Protein AF-A0A957NN62-F1 (afdb_monomer_lite)

Structure (mmCIF, N/CA/C/O backbone):
data_AF-A0A957NN62-F1
#
_entry.id   AF-A0A957NN62-F1
#
loop_
_atom_site.group_PDB
_atom_site.id
_atom_site.type_symbol
_atom_site.label_atom_id
_atom_site.label_alt_id
_atom_site.label_comp_id
_atom_site.label_asym_id
_atom_site.label_entity_id
_atom_site.label_seq_id
_atom_site.pdbx_PDB_ins_code
_atom_site.Cartn_x
_atom_site.Cartn_y
_atom_site.Cartn_z
_atom_site.occupancy
_atom_site.B_iso_or_equiv
_atom_site.auth_seq_id
_atom_site.auth_comp_id
_atom_site.auth_asym_id
_atom_site.auth_atom_id
_atom_site.pdbx_PDB_model_num
ATOM 1 N N . MET A 1 1 ? 0.627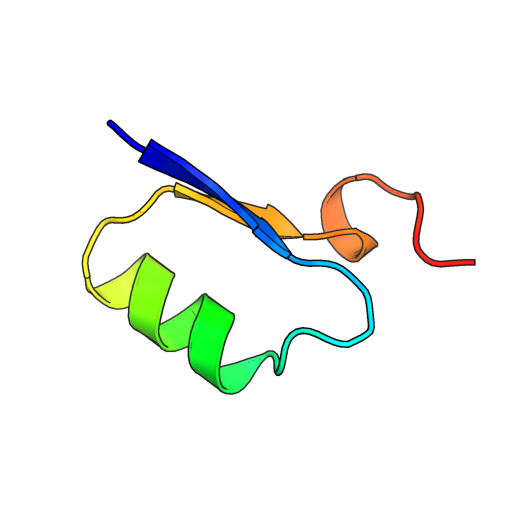 0.487 11.992 1.00 59.09 1 MET A N 1
ATOM 2 C CA . MET A 1 1 ? 0.988 1.103 10.702 1.00 59.09 1 MET A CA 1
ATOM 3 C C . MET A 1 1 ? 1.897 0.120 9.990 1.00 59.09 1 MET A C 1
ATOM 5 O O . MET A 1 1 ? 3.011 -0.083 10.452 1.00 59.09 1 MET A O 1
ATOM 9 N N . ALA A 1 2 ? 1.372 -0.598 9.001 1.00 64.44 2 ALA A N 1
ATOM 10 C CA . ALA A 1 2 ? 2.125 -1.567 8.210 1.00 64.44 2 ALA A CA 1
ATOM 11 C C . ALA A 1 2 ? 2.181 -1.022 6.784 1.00 64.44 2 ALA A C 1
ATOM 13 O O . ALA A 1 2 ? 1.130 -0.701 6.232 1.00 64.44 2 ALA A O 1
ATOM 14 N N . LEU A 1 3 ? 3.393 -0.853 6.256 1.00 70.94 3 LEU A N 1
ATOM 15 C CA . LEU A 1 3 ? 3.621 -0.448 4.874 1.00 70.94 3 LEU A CA 1
ATOM 16 C C . LEU A 1 3 ? 3.730 -1.722 4.042 1.00 70.94 3 LEU A C 1
ATOM 18 O O . LEU A 1 3 ? 4.645 -2.519 4.259 1.00 70.94 3 LEU A O 1
ATOM 22 N N . PHE A 1 4 ? 2.796 -1.920 3.120 1.00 78.81 4 PHE A N 1
ATOM 23 C CA . PHE A 1 4 ? 2.892 -3.002 2.147 1.00 78.81 4 PHE A CA 1
ATOM 24 C C . PHE A 1 4 ? 3.576 -2.479 0.896 1.00 78.81 4 PHE A C 1
ATOM 26 O O . PHE A 1 4 ? 3.209 -1.427 0.381 1.00 78.81 4 PHE A O 1
ATOM 33 N N . TYR A 1 5 ? 4.565 -3.221 0.413 1.00 77.75 5 TYR A N 1
ATOM 34 C CA . TYR A 1 5 ? 5.184 -2.962 -0.876 1.00 77.75 5 TYR A CA 1
ATOM 35 C C . TYR A 1 5 ? 4.633 -3.970 -1.881 1.00 77.75 5 TYR A C 1
ATOM 37 O O . TYR A 1 5 ? 4.806 -5.175 -1.700 1.00 77.75 5 TYR A O 1
ATOM 45 N N . ALA A 1 6 ? 3.924 -3.479 -2.891 1.00 80.12 6 ALA A N 1
ATOM 46 C CA . ALA A 1 6 ? 3.287 -4.285 -3.922 1.00 80.12 6 ALA A CA 1
ATOM 47 C C . ALA A 1 6 ? 4.098 -4.189 -5.223 1.00 80.12 6 ALA A C 1
ATOM 49 O O . ALA A 1 6 ? 4.179 -3.118 -5.825 1.00 80.12 6 ALA A O 1
ATOM 50 N N . ASP A 1 7 ? 4.712 -5.297 -5.643 1.00 79.81 7 ASP A N 1
ATOM 51 C CA . ASP A 1 7 ? 5.405 -5.396 -6.930 1.00 79.81 7 ASP A CA 1
ATOM 52 C C . ASP A 1 7 ? 4.476 -5.783 -8.091 1.00 79.81 7 ASP A C 1
ATOM 54 O O . ASP A 1 7 ? 3.263 -5.893 -7.929 1.00 79.81 7 ASP A O 1
ATOM 58 N N . GLU A 1 8 ? 5.049 -5.974 -9.277 1.00 73.25 8 GLU A N 1
ATOM 59 C CA . GLU A 1 8 ? 4.349 -6.311 -10.522 1.00 73.25 8 GLU A CA 1
ATOM 60 C C . GLU A 1 8 ? 3.520 -7.608 -10.454 1.00 73.25 8 GLU A C 1
ATOM 62 O O . GLU A 1 8 ? 2.533 -7.753 -11.175 1.00 73.25 8 GLU A O 1
ATOM 67 N N . ASN A 1 9 ? 3.861 -8.531 -9.550 1.00 78.50 9 ASN A N 1
ATOM 68 C CA . ASN A 1 9 ? 3.098 -9.760 -9.320 1.00 78.50 9 ASN A CA 1
ATOM 69 C C . ASN A 1 9 ? 1.930 -9.571 -8.350 1.00 78.50 9 ASN A C 1
ATOM 71 O O . ASN A 1 9 ? 1.161 -10.507 -8.111 1.00 78.50 9 ASN A O 1
ATOM 75 N N . PHE A 1 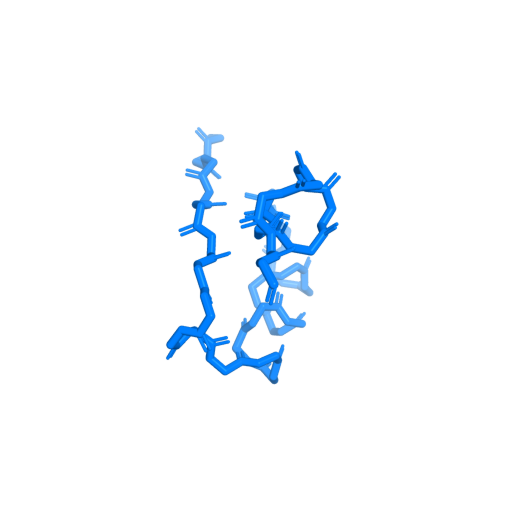10 ? 1.795 -8.385 -7.762 1.00 82.75 10 PHE A N 1
ATOM 76 C CA . PHE A 1 10 ? 0.767 -8.108 -6.783 1.00 82.75 10 PHE A CA 1
ATOM 77 C C . PHE A 1 10 ? -0.496 -7.595 -7.488 1.00 82.75 10 PHE A C 1
ATOM 79 O O . PHE A 1 10 ? -0.484 -6.516 -8.086 1.00 82.75 10 PHE A O 1
ATOM 86 N N . PRO A 1 11 ? -1.621 -8.335 -7.451 1.00 84.19 11 PRO A N 1
ATOM 87 C CA . PRO A 1 11 ? -2.796 -7.943 -8.209 1.00 84.19 11 PRO A CA 1
ATOM 88 C C . PRO A 1 11 ? -3.332 -6.599 -7.715 1.00 84.19 11 PRO A C 1
ATOM 90 O O . PRO A 1 11 ? -3.637 -6.442 -6.531 1.00 84.19 11 PRO A O 1
ATOM 93 N N . ARG A 1 12 ? -3.542 -5.655 -8.638 1.00 83.56 12 ARG A N 1
ATOM 94 C CA . ARG A 1 12 ? -4.147 -4.345 -8.335 1.00 83.56 12 ARG A CA 1
ATOM 95 C C . ARG A 1 12 ? -5.437 -4.424 -7.497 1.00 83.56 12 ARG A C 1
ATOM 97 O O . ARG A 1 12 ? -5.536 -3.649 -6.550 1.00 83.56 12 ARG A O 1
ATOM 104 N N . PRO A 1 13 ? -6.362 -5.388 -7.716 1.00 88.50 13 PRO A N 1
ATOM 105 C CA . PRO A 1 13 ? -7.552 -5.513 -6.870 1.00 88.50 13 PRO A CA 1
ATOM 106 C C . PRO A 1 13 ? -7.228 -5.740 -5.385 1.00 88.50 13 PRO A C 1
ATOM 108 O O . PRO A 1 13 ? -7.956 -5.280 -4.514 1.00 88.50 13 PRO A O 1
ATOM 111 N N . VAL A 1 14 ? -6.121 -6.426 -5.077 1.00 88.50 14 VAL A N 1
ATOM 112 C CA . VAL A 1 14 ? -5.689 -6.670 -3.692 1.00 88.50 14 VAL A CA 1
ATOM 113 C C . VAL A 1 14 ? -5.136 -5.387 -3.069 1.00 88.50 14 VAL A C 1
ATOM 115 O O . VAL A 1 14 ? -5.438 -5.096 -1.915 1.00 88.50 14 VAL A O 1
ATOM 118 N N . VAL A 1 15 ? -4.379 -4.587 -3.829 1.00 86.94 15 VAL A N 1
ATOM 119 C CA . VAL A 1 15 ? -3.905 -3.260 -3.388 1.00 86.94 15 VAL A CA 1
ATOM 120 C C . VAL A 1 15 ? -5.084 -2.353 -3.039 1.00 86.94 15 VAL A C 1
ATOM 122 O O . VAL A 1 15 ? -5.075 -1.698 -1.997 1.00 86.94 15 VAL A O 1
ATOM 125 N N . GLU A 1 16 ? -6.114 -2.333 -3.887 1.00 88.94 16 GLU A N 1
ATOM 126 C CA . GLU A 1 16 ? -7.312 -1.519 -3.674 1.00 88.94 16 GLU A CA 1
ATOM 127 C C . GLU A 1 16 ? -8.069 -1.926 -2.404 1.00 88.94 16 GLU A C 1
ATOM 129 O O . GLU A 1 16 ? -8.452 -1.065 -1.610 1.00 88.94 16 GLU A O 1
ATOM 134 N N . GLU A 1 17 ? -8.239 -3.227 -2.167 1.00 91.69 17 GLU A N 1
ATOM 135 C CA . GLU A 1 17 ? -8.898 -3.727 -0.958 1.00 91.69 17 GLU A CA 1
ATOM 136 C C . GLU A 1 17 ? -8.072 -3.444 0.306 1.00 91.69 17 GLU A C 1
ATOM 138 O O . GLU A 1 17 ? -8.621 -3.006 1.317 1.00 91.69 17 GLU A O 1
ATOM 143 N N . LEU A 1 18 ? -6.745 -3.589 0.256 1.00 89.00 18 LEU A N 1
ATOM 144 C CA . LEU A 1 18 ? -5.868 -3.231 1.377 1.00 89.00 18 LEU A CA 1
ATOM 145 C C . LEU A 1 18 ? -5.946 -1.731 1.705 1.00 89.00 18 LEU A C 1
ATOM 147 O O . LEU A 1 18 ? -6.053 -1.364 2.878 1.00 89.00 18 LEU A O 1
ATOM 151 N N . ARG A 1 19 ? -5.981 -0.863 0.687 1.00 88.25 19 ARG A N 1
ATOM 152 C CA . ARG A 1 19 ? -6.186 0.583 0.870 1.00 88.25 19 ARG A CA 1
ATOM 153 C C . ARG A 1 19 ? -7.549 0.896 1.484 1.00 88.25 19 ARG A C 1
ATOM 155 O O . ARG A 1 19 ? -7.633 1.720 2.392 1.00 88.25 19 ARG A O 1
ATOM 162 N N . ARG A 1 20 ? -8.613 0.206 1.058 1.00 90.81 20 ARG A N 1
ATOM 163 C CA . ARG A 1 20 ? -9.956 0.335 1.662 1.00 90.81 20 ARG A CA 1
ATOM 164 C C . ARG A 1 20 ? -9.988 -0.071 3.132 1.00 90.81 20 ARG A C 1
ATOM 166 O O . ARG A 1 20 ? -10.720 0.536 3.908 1.00 90.81 20 ARG A O 1
ATOM 173 N N . LEU A 1 21 ? -9.179 -1.052 3.526 1.00 91.75 21 LEU A N 1
ATOM 174 C CA . LEU A 1 21 ? -9.017 -1.471 4.921 1.00 91.75 21 LEU A CA 1
ATOM 175 C C . LEU A 1 21 ? -8.155 -0.502 5.757 1.00 91.75 21 LEU A C 1
ATOM 177 O O . LEU A 1 21 ? -7.952 -0.739 6.947 1.00 91.75 21 LEU A O 1
ATOM 181 N N . GLY A 1 22 ? -7.654 0.590 5.167 1.00 90.19 22 GLY A N 1
ATOM 182 C CA . GLY A 1 22 ? -6.818 1.583 5.848 1.00 90.19 22 GLY A CA 1
ATOM 183 C C . GLY A 1 22 ? -5.349 1.172 5.968 1.00 90.19 22 GLY A C 1
ATOM 184 O O . GLY A 1 22 ? -4.637 1.671 6.841 1.00 90.19 22 GLY A O 1
ATOM 185 N N . GLN A 1 23 ? -4.892 0.231 5.138 1.00 89.31 23 GLN A N 1
ATOM 186 C CA . GLN A 1 23 ? -3.473 -0.091 5.003 1.00 89.31 23 GLN A CA 1
ATOM 187 C C . GLN A 1 23 ? -2.815 0.895 4.034 1.00 89.31 23 GLN A C 1
ATOM 189 O O . GLN A 1 23 ? -3.408 1.280 3.025 1.00 89.31 23 GLN A O 1
ATOM 194 N N . ASP A 1 24 ? -1.574 1.269 4.328 1.00 85.69 24 ASP A N 1
ATOM 195 C CA . ASP A 1 24 ? -0.760 2.075 3.424 1.00 85.69 24 ASP A CA 1
ATOM 196 C C . ASP A 1 24 ? 0.019 1.123 2.506 1.00 85.69 24 ASP A C 1
ATOM 198 O O . ASP A 1 24 ? 0.771 0.264 2.981 1.00 85.69 24 ASP A O 1
ATOM 202 N N . VAL A 1 25 ? -0.242 1.203 1.201 1.00 88.00 25 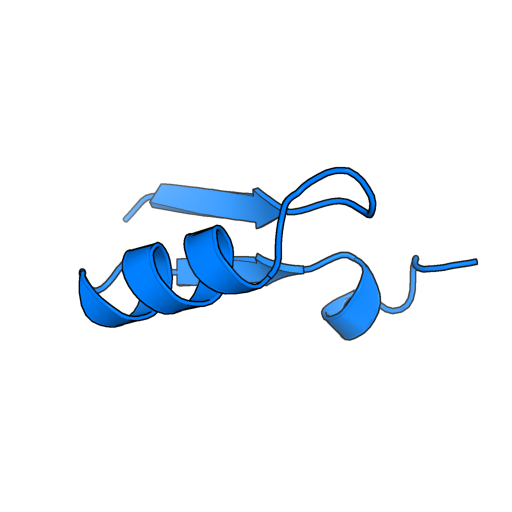VAL A N 1
ATOM 203 C CA . VAL A 1 25 ? 0.333 0.300 0.196 1.00 88.00 25 VAL A CA 1
ATOM 204 C C . VAL A 1 25 ? 1.056 1.136 -0.846 1.00 88.00 25 VAL A C 1
ATOM 206 O O . VAL A 1 25 ? 0.410 1.923 -1.539 1.00 88.00 25 VAL A O 1
ATOM 209 N N . LEU A 1 26 ? 2.365 0.930 -0.972 1.00 86.00 26 LEU A N 1
ATOM 210 C CA . LEU A 1 26 ? 3.217 1.519 -1.999 1.00 86.00 26 LEU A CA 1
ATOM 211 C C . LEU A 1 26 ? 3.392 0.508 -3.135 1.00 86.00 26 LEU A C 1
ATOM 213 O O . LEU A 1 26 ? 3.848 -0.611 -2.900 1.00 86.00 26 LEU A O 1
ATOM 217 N N . THR 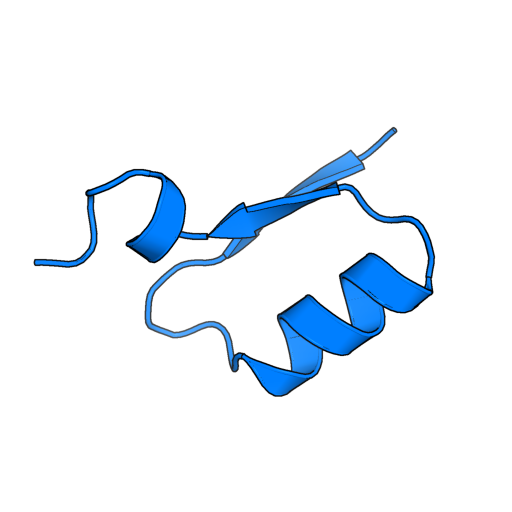A 1 27 ? 3.021 0.883 -4.355 1.00 86.44 27 THR A N 1
ATOM 218 C CA . THR A 1 27 ? 3.186 0.019 -5.536 1.00 86.44 27 THR A CA 1
ATOM 219 C C . THR A 1 27 ? 4.492 0.316 -6.280 1.00 86.44 27 THR A C 1
ATOM 221 O O . THR A 1 27 ? 4.978 1.444 -6.254 1.00 86.44 27 THR A O 1
ATOM 224 N N . VAL A 1 28 ? 5.058 -0.665 -6.995 1.00 85.00 28 VAL A N 1
ATOM 225 C CA . VAL A 1 2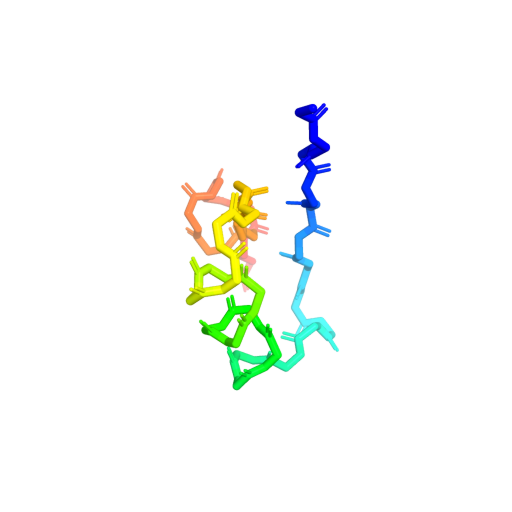8 ? 6.217 -0.443 -7.894 1.00 85.00 28 VAL A CA 1
ATOM 226 C C . VAL A 1 28 ? 5.922 0.555 -9.015 1.00 85.00 28 VAL A C 1
ATOM 228 O O . VAL A 1 28 ? 6.842 1.222 -9.488 1.00 85.00 28 VAL A O 1
ATOM 231 N N . GLU A 1 29 ? 4.653 0.671 -9.422 1.00 79.06 29 GLU A N 1
ATOM 232 C CA . GLU A 1 29 ? 4.181 1.690 -10.364 1.00 79.06 29 GLU A CA 1
ATOM 233 C C . GLU A 1 29 ? 4.353 3.095 -9.764 1.00 79.06 29 GLU A C 1
ATOM 235 O O . GLU A 1 29 ? 4.887 3.989 -10.416 1.00 79.06 29 GLU A O 1
ATOM 240 N N . GLU A 1 30 ? 3.964 3.279 -8.499 1.00 81.88 30 GLU A N 1
ATOM 241 C CA . GLU A 1 30 ? 4.118 4.547 -7.773 1.00 81.88 30 GLU A CA 1
ATOM 242 C C . GLU A 1 30 ? 5.572 4.849 -7.395 1.00 81.88 30 GLU A C 1
ATOM 244 O O . GLU A 1 30 ? 5.971 6.011 -7.375 1.00 81.88 30 GLU A O 1
ATOM 249 N N . ASP A 1 31 ? 6.375 3.819 -7.130 1.00 84.12 31 ASP A N 1
ATOM 250 C CA . ASP A 1 31 ? 7.804 3.950 -6.819 1.00 84.12 31 ASP A CA 1
ATOM 251 C C . ASP A 1 31 ? 8.664 4.196 -8.078 1.00 84.12 31 ASP A C 1
ATOM 253 O O . ASP A 1 31 ? 9.869 4.426 -7.981 1.00 84.12 31 ASP A O 1
ATOM 257 N N . GLY A 1 32 ? 8.063 4.151 -9.277 1.00 79.31 32 GLY A N 1
ATOM 258 C CA . GLY A 1 32 ? 8.764 4.345 -10.550 1.00 79.31 32 GLY A CA 1
ATOM 259 C C . GLY A 1 32 ? 9.764 3.230 -10.877 1.00 79.31 32 GLY A C 1
ATOM 260 O O . GLY A 1 32 ? 10.686 3.439 -11.664 1.00 79.31 32 GLY A O 1
ATOM 261 N N . LYS A 1 33 ? 9.599 2.058 -10.251 1.00 77.00 33 LYS A N 1
ATOM 262 C CA . LYS A 1 33 ? 10.428 0.860 -10.457 1.00 77.00 33 LYS A CA 1
ATOM 263 C C . LYS A 1 33 ? 9.769 -0.188 -11.350 1.00 77.00 33 LYS A C 1
ATOM 265 O O . LYS A 1 33 ? 10.395 -1.207 -11.627 1.00 77.00 33 LYS A O 1
ATOM 270 N N . ALA A 1 34 ? 8.533 0.043 -11.786 1.00 72.19 34 ALA A N 1
ATOM 271 C CA . ALA A 1 34 ? 7.927 -0.729 -12.862 1.00 72.19 34 ALA A CA 1
ATOM 272 C C . ALA A 1 34 ? 8.747 -0.498 -14.145 1.00 72.19 34 ALA A C 1
ATOM 274 O O . ALA A 1 34 ? 8.851 0.644 -14.601 1.00 72.19 34 ALA A O 1
ATOM 275 N N . HIS A 1 35 ? 9.394 -1.552 -14.656 1.00 62.88 35 HIS A N 1
ATOM 276 C CA . HIS A 1 35 ? 10.271 -1.465 -15.826 1.00 62.88 35 HIS A CA 1
ATOM 277 C C . HIS A 1 35 ? 9.503 -1.595 -17.144 1.00 62.88 35 HIS A C 1
ATOM 279 O O . HIS A 1 35 ? 8.570 -2.424 -17.211 1.00 62.88 35 HIS A O 1
#

pLDDT: mean 81.85, std 8.14, range [59.09, 91.75]

Foldseek 3Di:
D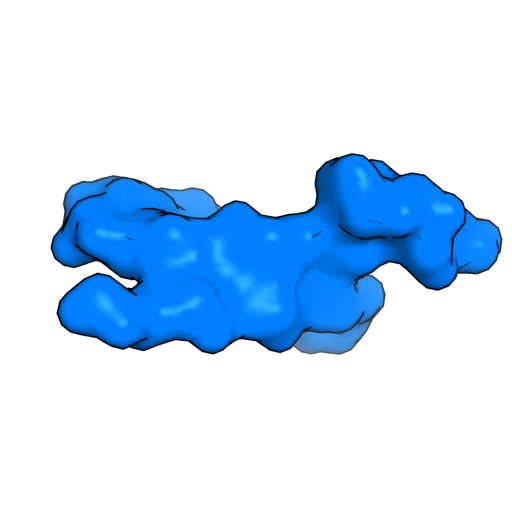DEAEAEPPRDPVVVVVCVVVVHHYHYCVNVVNPD

Secondary structure (DSSP, 8-state):
--EEEE-TTS-HHHHHHHHHTT-EEEETTTTT---

Sequence (35 aa):
MALFYADENFPRPVVEELRRLGQDVLTVEEDGKAH

Radius of gyration: 9.34 Å; chains: 1; bounding box: 20×14×26 Å